Protein AF-W4QYR0-F1 (afdb_monomer_lite)

Structure (mmCIF, N/CA/C/O backbone):
data_AF-W4QYR0-F1
#
_entry.id   AF-W4QYR0-F1
#
loop_
_atom_site.group_PDB
_atom_site.id
_atom_site.type_symbol
_atom_site.label_atom_id
_atom_site.label_alt_id
_atom_site.label_comp_id
_atom_site.label_asym_id
_atom_site.label_entity_id
_atom_site.label_seq_id
_atom_site.pdbx_PDB_ins_code
_atom_site.Cartn_x
_atom_site.Cartn_y
_atom_site.Cartn_z
_atom_site.occupancy
_atom_site.B_iso_or_equiv
_atom_site.auth_seq_id
_atom_site.auth_comp_id
_atom_site.auth_asym_id
_atom_site.auth_atom_id
_atom_site.pdbx_PDB_model_num
ATOM 1 N N . MET A 1 1 ? 7.074 9.773 3.020 1.00 86.50 1 MET A N 1
ATOM 2 C CA . MET A 1 1 ? 6.452 8.465 2.687 1.00 86.50 1 MET A CA 1
ATOM 3 C C . MET A 1 1 ? 5.400 8.705 1.608 1.00 86.50 1 MET A C 1
ATOM 5 O O . MET A 1 1 ? 5.161 9.867 1.296 1.00 86.50 1 MET A O 1
ATOM 9 N N . VAL A 1 2 ? 4.808 7.668 1.012 1.00 92.38 2 VAL A N 1
ATOM 10 C CA . VAL A 1 2 ? 3.699 7.822 0.051 1.00 92.38 2 VAL A CA 1
ATOM 11 C C . VAL A 1 2 ? 2.444 7.133 0.570 1.00 92.38 2 VAL A C 1
ATOM 13 O O . VAL A 1 2 ? 2.544 6.115 1.251 1.00 92.38 2 VAL A O 1
ATOM 16 N N . MET A 1 3 ? 1.277 7.700 0.274 1.00 94.50 3 MET A N 1
ATOM 17 C CA . MET A 1 3 ? -0.020 7.182 0.710 1.00 94.50 3 MET A CA 1
ATOM 18 C C . MET A 1 3 ? -1.070 7.387 -0.381 1.00 94.50 3 MET A C 1
ATOM 20 O O . MET A 1 3 ? -1.016 8.368 -1.125 1.00 94.50 3 MET A O 1
ATOM 24 N N . LYS A 1 4 ? -2.042 6.481 -0.446 1.00 95.12 4 LYS A N 1
ATOM 25 C CA . LYS A 1 4 ? -3.260 6.612 -1.241 1.00 95.12 4 LYS A CA 1
ATOM 26 C C . LYS A 1 4 ? -4.440 6.108 -0.418 1.00 95.12 4 LYS A C 1
ATOM 28 O O . LYS A 1 4 ? -4.321 5.087 0.251 1.00 95.12 4 LYS A O 1
ATOM 33 N N . THR A 1 5 ? -5.559 6.816 -0.506 1.00 94.69 5 THR A N 1
ATOM 34 C CA . THR A 1 5 ? -6.822 6.441 0.138 1.00 94.69 5 THR A CA 1
ATOM 35 C C . THR A 1 5 ? -7.842 6.128 -0.943 1.00 94.69 5 THR A C 1
ATOM 37 O O . THR A 1 5 ? -7.934 6.851 -1.940 1.00 94.69 5 THR A O 1
ATOM 40 N N . PHE A 1 6 ? -8.587 5.042 -0.768 1.00 93.56 6 PHE A N 1
ATOM 41 C CA . PHE A 1 6 ? -9.694 4.671 -1.637 1.00 93.56 6 PHE A CA 1
ATOM 42 C C . PHE A 1 6 ? -10.731 3.865 -0.851 1.00 93.56 6 PHE A C 1
ATOM 44 O O . PHE A 1 6 ? -10.386 3.175 0.105 1.00 93.56 6 PHE A O 1
ATOM 51 N N . GLU A 1 7 ? -11.987 3.942 -1.284 1.00 94.88 7 GLU A N 1
ATOM 52 C CA . GLU A 1 7 ? -13.081 3.154 -0.718 1.00 94.88 7 GLU A CA 1
ATOM 53 C C . GLU A 1 7 ? -13.028 1.713 -1.225 1.00 94.88 7 GLU A C 1
ATOM 55 O O . GLU A 1 7 ? -12.899 1.469 -2.429 1.00 94.88 7 GLU A O 1
ATOM 60 N N . SER A 1 8 ? -13.165 0.753 -0.313 1.00 92.50 8 SER A N 1
ATOM 61 C CA . SER A 1 8 ? -13.112 -0.671 -0.626 1.00 92.50 8 SER A CA 1
ATOM 62 C C . SER A 1 8 ? -14.179 -1.436 0.142 1.00 92.50 8 SER A C 1
ATOM 64 O O . SER A 1 8 ? -14.356 -1.248 1.339 1.00 92.50 8 SER A O 1
ATOM 66 N N . ILE A 1 9 ? -14.839 -2.370 -0.542 1.00 95.12 9 ILE A N 1
ATOM 67 C CA . ILE A 1 9 ? -15.749 -3.342 0.084 1.00 95.12 9 ILE A CA 1
ATOM 68 C C . ILE A 1 9 ? -15.030 -4.631 0.509 1.00 95.12 9 ILE A C 1
ATOM 70 O O . ILE A 1 9 ? -15.651 -5.544 1.050 1.00 95.12 9 ILE A O 1
ATOM 74 N N . ILE A 1 10 ? -13.726 -4.724 0.234 1.00 93.94 10 ILE A N 1
ATOM 75 C CA . ILE A 1 10 ? -12.868 -5.841 0.629 1.00 93.94 10 ILE A CA 1
ATOM 76 C C . ILE A 1 10 ? -11.762 -5.343 1.554 1.00 93.94 10 ILE A C 1
ATOM 78 O O . ILE A 1 10 ? -11.163 -4.291 1.325 1.00 93.94 10 ILE A O 1
ATOM 82 N N . ARG A 1 11 ? -11.466 -6.124 2.594 1.00 94.00 11 ARG A N 1
ATOM 83 C CA . ARG A 1 11 ? -10.340 -5.864 3.488 1.00 94.00 11 ARG A CA 1
ATOM 84 C C . ARG A 1 11 ? -9.155 -6.746 3.081 1.00 94.00 11 ARG A C 1
ATOM 86 O O . ARG A 1 11 ? -9.289 -7.964 3.214 1.00 94.00 11 ARG A O 1
ATOM 93 N N . PRO A 1 12 ? -8.011 -6.169 2.670 1.00 95.56 12 PRO A N 1
ATOM 94 C CA . PRO A 1 12 ? -6.796 -6.942 2.434 1.00 95.56 12 PRO A CA 1
ATOM 95 C C . PRO A 1 12 ? -6.330 -7.673 3.696 1.00 95.56 12 PRO A C 1
ATOM 97 O O . PRO A 1 12 ? -6.629 -7.261 4.823 1.00 95.56 12 PRO A O 1
ATOM 100 N N . VAL A 1 13 ? -5.564 -8.740 3.520 1.00 97.00 13 VAL A N 1
ATOM 101 C CA . VAL A 1 13 ? -4.897 -9.473 4.598 1.00 97.00 13 VAL A CA 1
ATOM 102 C C . VAL A 1 13 ? -3.394 -9.532 4.360 1.00 97.00 13 VAL A C 1
ATOM 104 O O . VAL A 1 13 ? -2.899 -9.271 3.268 1.00 97.00 13 VAL A O 1
ATOM 107 N N . LYS A 1 14 ? -2.639 -9.850 5.415 1.00 97.19 14 LYS A N 1
ATOM 108 C CA . LYS A 1 14 ? -1.191 -10.030 5.304 1.00 97.19 14 LYS A CA 1
ATOM 109 C C . LYS A 1 14 ? -0.874 -11.117 4.268 1.00 97.19 14 LYS A C 1
ATOM 111 O O . LYS A 1 14 ? -1.431 -12.208 4.369 1.00 97.19 14 LYS A O 1
ATOM 116 N N . GLY A 1 15 ? 0.039 -10.828 3.345 1.00 96.19 15 GLY A N 1
ATOM 117 C CA . GLY A 1 15 ? 0.398 -11.712 2.234 1.00 96.19 15 GLY A CA 1
ATOM 118 C C . GLY A 1 15 ? -0.303 -11.395 0.915 1.00 96.19 15 GLY A C 1
ATOM 119 O O . GLY A 1 15 ? 0.147 -11.866 -0.127 1.00 96.19 15 GLY A O 1
ATOM 120 N N . ASP A 1 16 ? -1.370 -10.589 0.931 1.00 96.56 16 ASP A N 1
ATOM 121 C CA . ASP A 1 16 ? -2.013 -10.155 -0.309 1.00 96.56 16 ASP A CA 1
ATOM 122 C C . ASP A 1 16 ? -1.067 -9.268 -1.124 1.00 96.56 16 ASP A C 1
ATOM 124 O O . ASP A 1 16 ? -0.323 -8.451 -0.574 1.00 96.56 16 ASP A O 1
ATOM 128 N N . ILE A 1 17 ? -1.140 -9.392 -2.448 1.00 94.38 17 ILE A N 1
ATOM 129 C CA . ILE A 1 17 ? -0.433 -8.514 -3.380 1.00 94.38 17 ILE A CA 1
ATOM 130 C C . ILE A 1 17 ? -1.374 -7.392 -3.804 1.00 94.38 17 ILE A C 1
ATOM 132 O O . ILE A 1 17 ? -2.495 -7.651 -4.244 1.00 94.38 17 ILE A O 1
ATOM 136 N N . ILE A 1 18 ? -0.911 -6.149 -3.688 1.00 92.75 18 ILE A N 1
ATOM 137 C CA . ILE A 1 18 ? -1.649 -4.986 -4.182 1.00 92.75 18 ILE A CA 1
ATOM 138 C C . ILE A 1 18 ? -1.150 -4.645 -5.580 1.00 92.75 18 ILE A C 1
ATOM 140 O O . ILE A 1 18 ? 0.034 -4.366 -5.775 1.00 92.75 18 ILE A O 1
ATOM 144 N N . ASP A 1 19 ? -2.077 -4.633 -6.531 1.00 91.25 19 ASP A N 1
ATOM 145 C CA . ASP A 1 19 ? -1.851 -4.130 -7.880 1.00 91.25 19 ASP A CA 1
ATOM 146 C C . ASP A 1 19 ? -2.422 -2.711 -7.994 1.00 91.25 19 ASP A C 1
ATOM 148 O O . ASP A 1 19 ? -3.607 -2.477 -7.745 1.00 91.25 19 ASP A O 1
ATOM 152 N N . ASP A 1 20 ? -1.565 -1.751 -8.330 1.00 93.88 20 ASP A N 1
ATOM 153 C CA . ASP A 1 20 ? -1.939 -0.356 -8.547 1.00 93.88 20 ASP A CA 1
ATOM 154 C C . ASP A 1 20 ? -1.202 0.168 -9.787 1.00 93.88 20 ASP A C 1
ATOM 156 O O . ASP A 1 20 ? 0.013 -0.011 -9.887 1.00 93.88 20 ASP A O 1
ATOM 160 N N . PRO A 1 21 ? -1.876 0.880 -10.710 1.00 94.06 21 PRO A N 1
ATOM 161 C CA . PRO A 1 21 ? -1.232 1.423 -11.909 1.00 94.06 21 PRO A CA 1
ATOM 162 C C . PRO A 1 21 ? -0.078 2.403 -11.632 1.00 94.06 21 PRO A C 1
ATOM 164 O O . PRO A 1 21 ? 0.728 2.681 -12.525 1.00 94.06 21 PRO A O 1
ATOM 167 N N . GLY A 1 22 ? 0.005 2.949 -10.414 1.00 93.44 22 GLY A N 1
ATOM 168 C CA . GLY A 1 22 ? 1.131 3.754 -9.949 1.00 93.44 22 GLY A CA 1
ATOM 169 C C . GLY A 1 22 ? 2.415 2.957 -9.746 1.00 93.44 22 GLY A C 1
ATOM 170 O O . GLY A 1 22 ? 3.496 3.534 -9.858 1.00 93.44 22 GLY A O 1
ATOM 171 N N . PHE A 1 23 ? 2.323 1.651 -9.502 1.00 92.88 23 PHE A N 1
ATOM 172 C CA . PHE A 1 23 ? 3.483 0.780 -9.365 1.00 92.88 23 PHE A CA 1
ATOM 173 C C . PHE A 1 23 ? 4.129 0.533 -10.737 1.00 92.88 23 PHE A C 1
ATOM 175 O O . PHE A 1 23 ? 3.476 0.509 -11.784 1.00 92.88 23 PHE A O 1
ATOM 182 N N . ASP A 1 24 ? 5.455 0.430 -10.769 1.00 90.56 24 ASP A N 1
ATOM 183 C CA . ASP A 1 24 ? 6.215 0.189 -11.995 1.00 90.56 24 ASP A CA 1
ATOM 184 C C . ASP A 1 24 ? 7.217 -0.926 -11.747 1.00 90.56 24 ASP A C 1
ATOM 186 O O . ASP A 1 24 ? 8.067 -0.813 -10.865 1.00 90.56 24 ASP A O 1
ATOM 190 N N . SER A 1 25 ? 7.131 -1.979 -12.557 1.00 88.25 25 SER A N 1
ATOM 191 C CA . SER A 1 25 ? 8.020 -3.135 -12.468 1.00 88.25 25 SER A CA 1
ATOM 192 C C . SER A 1 25 ? 9.484 -2.795 -12.751 1.00 88.25 25 SER A C 1
ATOM 194 O O . SER A 1 25 ? 10.351 -3.579 -12.386 1.00 88.25 25 SER A O 1
ATOM 196 N N . ARG A 1 26 ? 9.763 -1.636 -13.369 1.00 87.81 26 ARG A N 1
ATOM 197 C CA . ARG A 1 26 ? 11.115 -1.075 -13.556 1.00 87.81 26 ARG A CA 1
ATOM 198 C C . ARG A 1 26 ? 11.647 -0.337 -12.321 1.00 87.81 26 ARG A C 1
ATOM 200 O O . ARG A 1 26 ? 12.663 0.341 -12.429 1.00 87.81 26 ARG A O 1
ATOM 207 N N . PHE A 1 27 ? 10.917 -0.373 -11.205 1.00 86.56 27 PHE A N 1
ATOM 208 C CA . PHE A 1 27 ? 11.359 0.131 -9.904 1.00 86.56 27 PHE A CA 1
ATOM 209 C C . PHE A 1 27 ? 11.187 -0.958 -8.830 1.00 86.56 27 PHE A C 1
ATOM 211 O O . PHE A 1 27 ? 12.159 -1.402 -8.225 1.00 86.56 27 PHE A O 1
ATOM 218 N N . HIS A 1 28 ? 9.965 -1.479 -8.666 1.00 85.00 28 HIS A N 1
ATOM 219 C CA . HIS A 1 28 ? 9.670 -2.656 -7.842 1.00 85.00 28 HIS A CA 1
ATOM 220 C C . HIS A 1 28 ? 8.698 -3.578 -8.573 1.00 85.00 28 HIS A C 1
ATOM 222 O O . HIS A 1 28 ? 7.697 -3.131 -9.127 1.00 85.00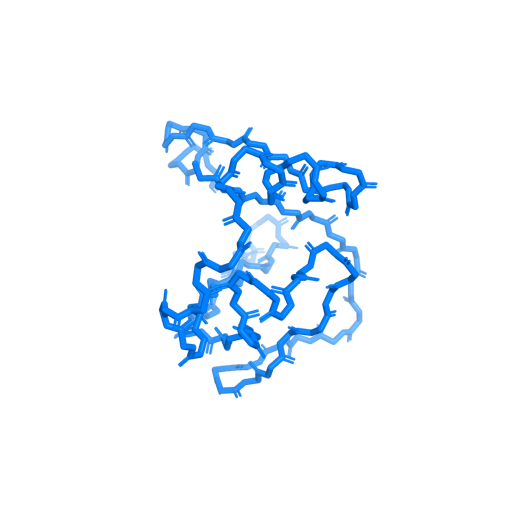 28 HIS A O 1
ATOM 228 N N . ASN A 1 29 ? 8.930 -4.888 -8.522 1.00 82.25 29 ASN A N 1
ATOM 229 C CA . ASN A 1 29 ? 8.088 -5.881 -9.199 1.00 82.25 29 ASN A CA 1
ATOM 230 C C . ASN A 1 29 ? 6.721 -6.140 -8.528 1.00 82.25 29 ASN A C 1
ATOM 232 O O . ASN A 1 29 ? 6.001 -7.042 -8.950 1.00 82.25 29 ASN A O 1
ATOM 236 N N . GLY A 1 30 ? 6.369 -5.384 -7.489 1.00 86.31 30 GLY A N 1
ATOM 237 C CA . GLY A 1 30 ? 5.091 -5.474 -6.794 1.00 86.31 30 GLY A CA 1
ATOM 238 C C . GLY A 1 30 ? 5.212 -5.137 -5.314 1.00 86.31 30 GLY A C 1
ATOM 239 O O . GLY A 1 30 ? 6.311 -4.925 -4.794 1.00 86.31 30 GLY A O 1
ATOM 240 N N . TYR A 1 31 ? 4.065 -5.102 -4.640 1.00 92.88 31 TYR A N 1
ATOM 241 C CA . TYR A 1 31 ? 3.960 -4.793 -3.220 1.00 92.88 31 TYR A CA 1
ATOM 242 C C . TYR A 1 31 ? 3.080 -5.809 -2.500 1.00 92.88 31 TYR A C 1
ATOM 244 O O . TYR A 1 31 ? 1.968 -6.102 -2.938 1.00 92.88 31 TYR A O 1
ATOM 252 N N . GLU A 1 32 ? 3.567 -6.293 -1.364 1.00 95.50 32 GLU A N 1
ATOM 253 C CA . GLU A 1 32 ? 2.855 -7.203 -0.472 1.00 95.50 32 GLU A CA 1
ATOM 254 C C . GLU A 1 32 ? 2.338 -6.456 0.759 1.00 95.50 32 GLU A C 1
ATOM 256 O O . GLU A 1 32 ? 3.021 -5.599 1.331 1.00 95.50 32 GLU A O 1
ATOM 261 N N . VAL A 1 33 ? 1.140 -6.817 1.213 1.00 97.25 33 VAL A N 1
ATOM 262 C CA . VAL A 1 33 ? 0.593 -6.378 2.495 1.00 97.25 33 VAL A CA 1
ATOM 263 C C . VAL A 1 33 ? 1.345 -7.045 3.644 1.00 97.25 33 VAL A C 1
ATOM 265 O O . VAL A 1 33 ? 1.238 -8.250 3.867 1.00 97.25 33 VAL A O 1
ATOM 268 N N . VAL A 1 34 ? 2.036 -6.247 4.459 1.00 97.19 34 VAL A N 1
ATOM 269 C CA . VAL A 1 34 ? 2.792 -6.746 5.624 1.00 97.19 34 VAL A CA 1
ATOM 270 C C . VAL A 1 34 ? 2.083 -6.526 6.958 1.00 97.19 34 VAL A C 1
ATOM 272 O O . VAL A 1 34 ? 2.332 -7.261 7.919 1.00 97.19 34 VAL A O 1
ATOM 275 N N . LYS A 1 35 ? 1.185 -5.536 7.032 1.00 96.62 35 LYS A N 1
ATOM 276 C CA . LYS A 1 35 ? 0.397 -5.216 8.229 1.00 96.62 35 LYS A CA 1
ATOM 277 C C . LYS A 1 35 ? -0.925 -4.567 7.836 1.00 96.62 35 LYS A C 1
ATOM 279 O O . LYS A 1 35 ? -0.945 -3.664 7.005 1.00 96.62 35 LYS A O 1
ATOM 284 N N . VAL A 1 36 ? -1.997 -4.978 8.506 1.00 97.00 36 VAL A N 1
ATOM 285 C CA . VAL A 1 36 ? -3.304 -4.317 8.451 1.00 97.00 36 VAL A CA 1
ATOM 286 C C . VAL A 1 36 ? -3.658 -3.844 9.856 1.00 97.00 36 VAL A C 1
ATOM 288 O O . VAL A 1 36 ? -3.551 -4.616 10.809 1.00 97.00 36 VAL A O 1
ATOM 291 N N . THR A 1 37 ? -4.031 -2.575 9.989 1.00 96.00 37 THR A N 1
ATOM 292 C CA . THR A 1 37 ? -4.491 -1.967 11.247 1.00 96.00 37 THR A CA 1
ATOM 293 C C . THR A 1 37 ? -5.871 -1.381 11.003 1.00 96.00 37 THR A C 1
ATOM 295 O O . THR A 1 37 ? -6.032 -0.606 10.070 1.00 96.00 37 THR A O 1
ATOM 298 N N . ILE A 1 38 ? -6.858 -1.750 11.815 1.00 95.31 38 ILE A N 1
ATOM 299 C CA . ILE A 1 38 ? -8.217 -1.210 11.709 1.00 95.31 38 ILE A CA 1
ATOM 300 C C . ILE A 1 38 ? -8.446 -0.300 12.904 1.00 95.31 38 ILE A C 1
ATOM 302 O O . ILE A 1 38 ? -8.232 -0.727 14.042 1.00 95.31 38 ILE A O 1
ATOM 306 N N . ASN A 1 39 ? -8.886 0.923 12.640 1.00 94.19 39 ASN A N 1
ATOM 307 C CA . ASN A 1 39 ? -9.379 1.830 13.655 1.00 94.19 39 ASN A CA 1
ATOM 308 C C . ASN A 1 39 ? -10.913 1.832 13.609 1.00 94.19 39 ASN A C 1
ATOM 310 O O . ASN A 1 39 ? -11.513 2.377 12.691 1.00 94.19 39 ASN A O 1
ATOM 314 N N . TYR A 1 40 ? -11.549 1.203 14.598 1.00 93.50 40 TYR A N 1
ATOM 315 C CA . TYR A 1 40 ? -13.013 1.144 14.688 1.00 93.50 40 TYR A CA 1
ATOM 316 C C . TYR A 1 40 ? -13.649 2.447 15.186 1.00 93.50 40 TYR A C 1
ATOM 318 O O . TYR A 1 40 ? -14.858 2.607 15.062 1.00 93.50 40 TYR A O 1
ATOM 326 N N . GLU A 1 41 ? -12.869 3.356 15.774 1.00 95.69 41 GLU A N 1
ATOM 327 C CA . GLU A 1 41 ? -13.367 4.666 16.200 1.00 95.69 41 GLU A CA 1
ATOM 328 C C . GLU A 1 41 ? -13.557 5.598 14.999 1.00 95.69 41 GLU A C 1
ATOM 330 O O . GLU A 1 41 ? -14.543 6.329 14.942 1.00 95.69 41 GLU A O 1
ATOM 335 N N . THR A 1 42 ? -12.644 5.533 14.026 1.00 93.00 42 THR A N 1
ATOM 336 C CA . THR A 1 42 ? -12.666 6.367 12.812 1.00 93.00 42 THR A CA 1
ATOM 337 C C . THR A 1 42 ? -13.192 5.644 11.570 1.00 93.00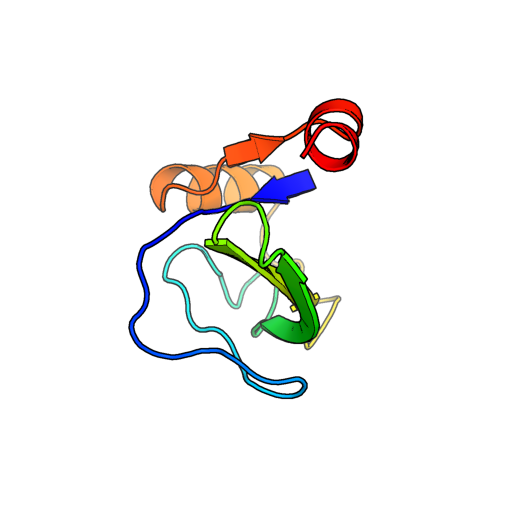 42 THR A C 1
ATOM 339 O O . THR A 1 42 ? -13.353 6.280 10.535 1.00 93.00 42 THR A O 1
ATOM 342 N N . ASP A 1 43 ? -13.497 4.347 11.678 1.00 93.12 43 ASP A N 1
ATOM 343 C CA . ASP A 1 43 ? -13.899 3.464 10.569 1.00 93.12 43 ASP A CA 1
ATOM 344 C C . ASP A 1 43 ? -12.849 3.373 9.443 1.00 93.12 43 ASP A C 1
ATOM 346 O O . ASP A 1 43 ? -13.156 3.345 8.253 1.00 93.12 43 ASP A O 1
ATOM 350 N N . GLU A 1 44 ? -11.569 3.325 9.820 1.00 93.31 44 GLU A N 1
ATOM 351 C CA . GLU A 1 44 ? -10.447 3.334 8.876 1.00 93.31 44 GLU A CA 1
ATOM 352 C C . GLU A 1 44 ? -9.683 2.005 8.855 1.00 93.31 44 GLU A C 1
ATOM 354 O O . GLU A 1 44 ? -9.441 1.364 9.883 1.00 93.31 44 GLU A O 1
ATOM 359 N N . CYS A 1 45 ? -9.231 1.607 7.663 1.00 95.31 45 CYS A N 1
ATOM 360 C CA . CYS A 1 45 ? -8.384 0.437 7.449 1.00 95.31 45 CYS A CA 1
ATOM 361 C C . CYS A 1 45 ? -7.035 0.854 6.852 1.00 95.31 45 CYS A C 1
ATOM 363 O O . CYS A 1 45 ? -6.929 1.209 5.679 1.00 95.31 45 CYS A O 1
ATOM 365 N N . TYR A 1 46 ? -5.982 0.763 7.658 1.00 94.81 46 TYR A N 1
ATOM 366 C CA . TYR A 1 46 ? -4.616 1.078 7.267 1.00 94.81 46 TYR A CA 1
ATOM 367 C C . TYR A 1 46 ? -3.883 -0.167 6.793 1.00 94.81 46 TYR A C 1
ATOM 369 O O . TYR A 1 46 ? -3.722 -1.138 7.538 1.00 94.81 46 TYR A O 1
ATOM 377 N N . VAL A 1 47 ? -3.360 -0.103 5.572 1.00 96.25 47 VAL A N 1
ATOM 378 C CA . VAL A 1 47 ? -2.617 -1.191 4.935 1.00 96.25 47 VAL A CA 1
ATOM 379 C C . VAL A 1 47 ? -1.172 -0.747 4.728 1.00 96.25 47 VAL A C 1
ATOM 381 O O . VAL A 1 47 ? -0.896 0.218 4.021 1.00 96.25 47 VAL A O 1
ATOM 384 N N . SER A 1 48 ? -0.235 -1.439 5.373 1.00 95.38 48 SER A N 1
ATOM 385 C CA . SER A 1 48 ? 1.201 -1.224 5.180 1.00 95.38 48 SER A CA 1
ATOM 386 C C . SER A 1 48 ? 1.734 -2.186 4.129 1.00 95.38 48 SER A C 1
ATOM 388 O O . SER A 1 48 ? 1.490 -3.392 4.217 1.00 95.38 48 SER A O 1
ATOM 390 N N . LEU A 1 49 ? 2.495 -1.648 3.179 1.00 94.50 49 LEU A N 1
ATOM 391 C CA . LEU A 1 49 ? 3.040 -2.386 2.045 1.00 94.50 49 LEU A CA 1
ATOM 392 C C . LEU A 1 49 ? 4.561 -2.511 2.132 1.00 94.50 49 LEU A C 1
ATOM 394 O O . LEU A 1 49 ? 5.236 -1.603 2.624 1.00 94.50 49 LEU A O 1
ATOM 398 N 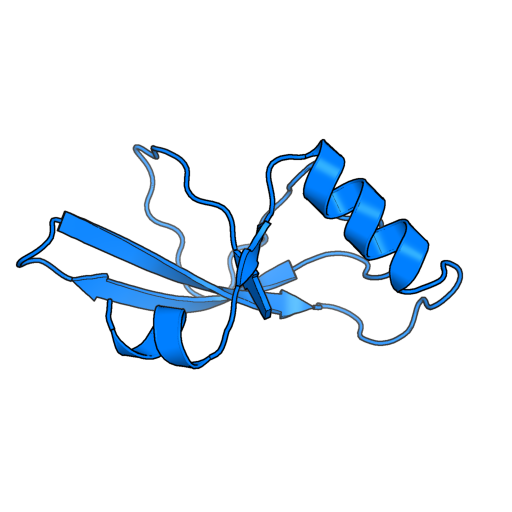N . HIS A 1 50 ? 5.094 -3.611 1.611 1.00 92.44 50 HIS A N 1
ATOM 399 C CA . HIS A 1 50 ? 6.525 -3.818 1.405 1.00 92.44 50 HIS A CA 1
ATOM 400 C C . HIS A 1 50 ? 6.792 -4.226 -0.051 1.00 92.44 50 HIS A C 1
ATOM 402 O O . HIS A 1 50 ? 6.031 -5.039 -0.579 1.00 92.44 50 HIS A O 1
ATOM 408 N N . PRO A 1 51 ? 7.824 -3.678 -0.720 1.00 90.38 51 PRO A N 1
ATOM 409 C CA . PRO A 1 51 ? 8.208 -4.138 -2.051 1.00 90.38 51 PRO A CA 1
ATOM 410 C C . PRO A 1 51 ? 8.600 -5.620 -2.043 1.00 90.38 51 PRO A C 1
ATOM 412 O O . PRO A 1 51 ? 9.306 -6.060 -1.140 1.00 90.38 51 PRO A O 1
ATOM 415 N N . LEU A 1 52 ? 8.189 -6.381 -3.059 1.00 86.44 52 LEU A N 1
ATOM 416 C CA . LEU A 1 52 ? 8.562 -7.797 -3.194 1.00 86.44 52 LEU A CA 1
ATOM 417 C C . LEU A 1 52 ? 10.046 -7.983 -3.553 1.00 86.44 52 LEU A C 1
ATOM 419 O O . LEU A 1 52 ? 10.696 -8.905 -3.066 1.00 86.44 52 LEU A O 1
ATOM 423 N N . VAL A 1 53 ? 10.591 -7.103 -4.397 1.00 80.06 53 VAL A N 1
ATOM 424 C CA . VAL A 1 53 ? 12.017 -7.039 -4.743 1.00 80.06 53 VAL A CA 1
ATOM 425 C C . VAL A 1 53 ? 12.474 -5.595 -4.618 1.00 80.06 53 VAL A C 1
ATOM 427 O O . VAL A 1 53 ? 11.889 -4.691 -5.216 1.00 80.06 53 VAL A O 1
ATOM 430 N N . LEU A 1 54 ? 13.524 -5.383 -3.826 1.00 66.75 54 LEU A N 1
ATOM 431 C CA . LEU A 1 54 ? 14.050 -4.050 -3.541 1.00 66.75 54 LEU A CA 1
ATOM 432 C C . LEU A 1 54 ? 14.880 -3.467 -4.696 1.00 66.75 54 LEU A C 1
ATOM 434 O O . LEU A 1 54 ? 14.985 -2.253 -4.770 1.00 66.75 54 LEU A O 1
ATOM 438 N N . GLU A 1 55 ? 15.406 -4.289 -5.612 1.00 59.19 55 GLU A N 1
ATOM 439 C CA . GLU A 1 55 ? 16.360 -3.845 -6.640 1.00 59.19 55 GLU A CA 1
ATOM 440 C C . GLU A 1 55 ? 15.970 -4.312 -8.054 1.00 59.19 55 GLU A C 1
ATOM 442 O O . GLU A 1 55 ? 16.444 -5.327 -8.563 1.00 59.19 55 GLU A O 1
ATOM 447 N N . LEU A 1 56 ? 15.110 -3.528 -8.701 1.00 64.62 56 LEU A N 1
ATOM 448 C CA . LEU A 1 56 ? 15.083 -3.348 -10.154 1.00 64.62 56 LEU A CA 1
ATOM 449 C C . LEU A 1 56 ? 15.108 -1.833 -10.383 1.00 64.62 56 LEU A C 1
ATOM 451 O O . LEU A 1 56 ? 14.128 -1.262 -10.829 1.00 64.62 56 LEU A O 1
ATOM 455 N N . GLU A 1 57 ? 16.181 -1.145 -9.982 1.00 68.50 57 GLU A N 1
ATOM 456 C CA . GLU A 1 57 ? 16.299 0.322 -10.097 1.00 68.50 57 GLU A CA 1
ATOM 457 C C . GLU A 1 57 ? 16.674 0.754 -11.530 1.00 68.50 57 GLU A C 1
ATOM 459 O O . GLU A 1 57 ? 17.654 1.458 -11.768 1.00 68.50 57 GLU A O 1
ATOM 464 N N . GLU A 1 58 ? 15.895 0.318 -12.522 1.00 83.81 58 GLU A N 1
ATOM 465 C CA . GLU A 1 58 ? 16.045 0.747 -13.924 1.00 83.81 58 GLU A CA 1
ATOM 466 C C . GLU A 1 58 ? 15.410 2.129 -14.179 1.00 83.81 58 GLU A C 1
ATOM 468 O O . GLU A 1 58 ? 15.558 2.714 -15.255 1.00 83.81 58 GLU A O 1
ATOM 473 N N . MET A 1 59 ? 14.691 2.652 -13.183 1.00 87.00 59 MET A N 1
ATOM 474 C CA . MET A 1 59 ? 14.014 3.943 -13.170 1.00 87.00 59 MET A CA 1
ATOM 475 C C . MET A 1 59 ? 14.519 4.800 -12.005 1.00 87.00 59 MET A C 1
ATOM 477 O O . MET A 1 59 ? 14.775 4.297 -10.912 1.00 87.00 59 MET A O 1
ATOM 481 N N . SER A 1 60 ? 14.609 6.119 -12.208 1.00 90.38 60 SER A N 1
ATOM 482 C CA . SER A 1 60 ? 14.954 7.028 -11.116 1.00 90.38 60 SER A CA 1
ATOM 483 C C . SER A 1 60 ? 13.818 7.131 -10.091 1.00 90.38 60 SER A C 1
ATOM 485 O O . SER A 1 60 ? 12.634 7.099 -10.430 1.00 90.38 60 SER A O 1
ATOM 487 N N . ILE A 1 61 ? 14.167 7.346 -8.822 1.00 89.50 61 ILE A N 1
ATOM 488 C CA . ILE A 1 61 ? 13.171 7.553 -7.761 1.00 89.50 61 ILE A CA 1
ATOM 489 C C . ILE A 1 61 ? 12.236 8.742 -8.046 1.00 89.50 61 ILE A C 1
ATOM 491 O O . ILE A 1 61 ? 11.070 8.710 -7.663 1.00 89.50 61 ILE A O 1
ATOM 495 N N . ASN A 1 62 ? 12.718 9.781 -8.737 1.00 93.06 62 ASN A N 1
ATOM 496 C CA . ASN A 1 62 ? 11.903 10.946 -9.081 1.00 93.06 62 ASN A CA 1
ATOM 497 C C . ASN A 1 62 ? 10.835 10.590 -10.118 1.00 93.06 62 ASN A C 1
ATOM 499 O O . ASN A 1 62 ? 9.668 10.920 -9.914 1.00 93.06 62 ASN A O 1
ATOM 503 N N . ASP A 1 63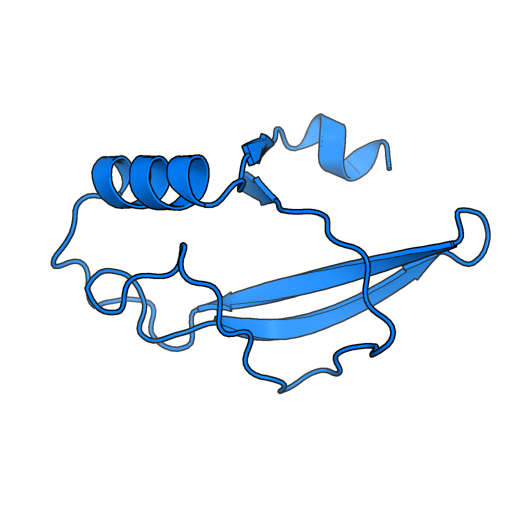 ? 11.210 9.851 -11.166 1.00 93.88 63 ASP A N 1
ATOM 504 C CA . ASP A 1 63 ? 10.259 9.384 -12.181 1.00 93.88 63 ASP A CA 1
ATOM 505 C C . ASP A 1 63 ? 9.207 8.461 -11.555 1.00 93.88 63 ASP A C 1
ATOM 507 O O . ASP A 1 63 ? 8.014 8.553 -11.862 1.00 93.88 63 ASP A O 1
ATOM 511 N N . TYR A 1 64 ? 9.634 7.610 -10.617 1.00 92.75 64 TYR A N 1
ATOM 512 C CA . TYR A 1 64 ? 8.729 6.735 -9.884 1.00 92.75 64 TYR A CA 1
ATOM 513 C C . TYR A 1 64 ? 7.742 7.528 -9.015 1.00 92.75 64 TYR A C 1
ATOM 515 O O . TYR A 1 64 ? 6.534 7.286 -9.056 1.00 92.75 64 TYR A O 1
ATOM 523 N N . LEU A 1 65 ? 8.225 8.531 -8.275 1.00 93.94 65 LEU A N 1
ATOM 524 C CA . LEU A 1 65 ? 7.373 9.421 -7.482 1.00 93.94 65 LEU A CA 1
ATOM 525 C C . LEU A 1 65 ? 6.377 10.192 -8.352 1.00 93.94 65 LEU A C 1
ATOM 527 O O . LEU A 1 65 ? 5.231 10.378 -7.940 1.00 93.94 65 LEU A O 1
ATOM 531 N N . ASP A 1 66 ? 6.777 10.633 -9.540 1.00 95.75 66 ASP A N 1
ATOM 532 C CA . ASP A 1 66 ? 5.882 11.340 -10.453 1.00 95.75 66 ASP A CA 1
ATOM 533 C C . ASP A 1 66 ? 4.822 10.406 -11.052 1.00 95.75 66 ASP A C 1
ATOM 535 O O . ASP A 1 66 ? 3.649 10.789 -11.131 1.00 95.75 66 ASP A O 1
ATOM 539 N N . LYS A 1 67 ? 5.170 9.147 -11.349 1.00 95.38 67 LYS A N 1
ATOM 540 C CA . LYS A 1 67 ? 4.191 8.116 -11.731 1.00 95.38 67 LYS A CA 1
ATOM 541 C C . LYS A 1 67 ? 3.190 7.831 -10.610 1.00 95.38 67 LYS A C 1
ATOM 543 O O . LYS A 1 67 ? 1.984 7.755 -10.866 1.00 95.38 67 LYS A O 1
ATOM 548 N N . LEU A 1 68 ? 3.658 7.708 -9.369 1.00 95.75 68 LEU A N 1
ATOM 549 C CA . LEU A 1 68 ? 2.798 7.537 -8.197 1.00 95.75 68 LEU A CA 1
ATOM 550 C C . LEU A 1 68 ? 1.825 8.721 -8.055 1.00 95.75 68 LEU A C 1
ATOM 552 O O . LEU A 1 68 ? 0.613 8.508 -7.944 1.00 95.75 68 LEU A O 1
ATOM 556 N N . LYS A 1 69 ? 2.320 9.964 -8.149 1.00 96.62 69 LYS A N 1
ATOM 557 C CA . LYS A 1 69 ? 1.483 11.181 -8.115 1.00 96.62 69 LYS A CA 1
ATOM 558 C C . LYS A 1 69 ? 0.430 11.198 -9.220 1.00 96.62 69 LYS A C 1
ATOM 560 O O . LYS A 1 69 ? -0.734 11.488 -8.943 1.00 96.62 69 LYS A O 1
ATOM 565 N N . ALA A 1 70 ? 0.802 10.831 -10.448 1.00 97.19 70 ALA A N 1
ATOM 566 C CA . ALA A 1 70 ? -0.136 10.719 -11.568 1.00 97.19 70 ALA A CA 1
ATOM 567 C C . ALA A 1 70 ? -1.263 9.700 -11.296 1.00 97.19 70 ALA A C 1
ATOM 569 O O . ALA A 1 70 ? -2.376 9.854 -11.797 1.00 97.19 70 ALA A O 1
ATOM 570 N N . ASN A 1 71 ? -1.005 8.707 -10.438 1.00 96.69 71 ASN A N 1
ATOM 571 C CA . ASN A 1 71 ? -1.953 7.676 -10.011 1.00 96.69 71 ASN A CA 1
ATOM 572 C C . ASN A 1 71 ? -2.581 7.940 -8.630 1.00 96.69 71 ASN A C 1
ATOM 574 O O . ASN A 1 71 ? -3.078 7.016 -7.975 1.00 96.69 71 ASN A O 1
ATOM 578 N N . LYS A 1 72 ? -2.631 9.218 -8.225 1.00 97.00 72 LYS A N 1
ATOM 579 C CA . LYS A 1 72 ? -3.305 9.725 -7.014 1.00 97.00 72 LYS A CA 1
ATOM 580 C C . LYS A 1 72 ? -2.664 9.290 -5.695 1.00 97.00 72 LYS A C 1
ATOM 582 O O . LYS A 1 72 ? -3.292 9.402 -4.643 1.00 97.00 72 LYS A O 1
ATOM 587 N N . TRP A 1 73 ? -1.421 8.824 -5.732 1.00 96.38 73 TRP A N 1
ATOM 588 C CA . TRP A 1 73 ? -0.614 8.729 -4.524 1.00 96.38 73 TRP A CA 1
ATOM 589 C C . TRP A 1 73 ? -0.091 10.112 -4.157 1.00 96.38 73 TRP A C 1
ATOM 591 O O . TRP A 1 73 ? 0.233 10.925 -5.020 1.00 96.38 73 TRP A O 1
ATOM 601 N N . ARG A 1 74 ? 0.028 10.387 -2.866 1.00 95.56 74 ARG A N 1
ATOM 602 C CA . ARG A 1 74 ? 0.564 11.654 -2.366 1.00 95.56 74 ARG A CA 1
ATOM 603 C C . ARG A 1 74 ? 1.754 11.410 -1.459 1.00 95.56 74 ARG A C 1
ATOM 605 O O . ARG A 1 74 ? 1.819 10.401 -0.758 1.00 95.56 74 ARG A O 1
ATOM 612 N N . VAL A 1 75 ? 2.687 12.354 -1.475 1.00 93.25 75 VAL A N 1
ATOM 613 C CA . VAL A 1 75 ? 3.800 12.379 -0.527 1.00 93.25 75 VAL A CA 1
ATOM 614 C C . VAL A 1 75 ? 3.271 12.910 0.802 1.00 93.25 75 VAL A C 1
ATOM 616 O O . VAL A 1 75 ? 2.636 13.960 0.831 1.00 93.25 75 VAL A O 1
ATOM 619 N N . VAL A 1 76 ? 3.533 12.175 1.879 1.00 92.44 76 VAL A N 1
ATOM 620 C CA . VAL A 1 76 ? 3.119 12.514 3.248 1.00 92.44 76 VAL A CA 1
ATOM 621 C C . VAL A 1 76 ? 4.327 12.615 4.165 1.00 92.44 76 VAL A C 1
ATOM 623 O O . VAL A 1 76 ? 5.330 11.898 3.980 1.00 92.44 76 VAL A O 1
ATOM 626 N N . SER A 1 77 ? 4.230 13.505 5.150 1.00 91.38 77 SER A N 1
ATOM 627 C CA . SER A 1 77 ? 5.238 13.646 6.198 1.00 91.38 77 SER A CA 1
ATOM 628 C C . SER A 1 77 ? 5.051 12.578 7.280 1.00 91.38 77 SER A C 1
ATOM 630 O O . SER A 1 77 ? 4.062 11.844 7.300 1.00 91.38 77 SER A O 1
ATOM 632 N N . LYS A 1 78 ? 6.037 12.445 8.169 1.00 85.81 78 LYS A N 1
ATOM 633 C CA . LYS A 1 78 ? 5.949 11.485 9.275 1.00 85.81 78 LYS A CA 1
ATOM 634 C C . LYS A 1 78 ? 4.948 11.951 10.333 1.00 85.81 78 LYS A C 1
ATOM 636 O O . LYS A 1 78 ? 4.281 11.128 10.942 1.00 85.81 78 LYS A O 1
ATOM 641 N N . GLU A 1 79 ? 4.854 13.258 10.536 1.00 87.50 79 GLU A N 1
ATOM 642 C CA . GLU A 1 79 ? 3.973 13.900 11.510 1.00 87.50 79 GLU A CA 1
ATOM 643 C C . GLU A 1 79 ? 2.508 13.630 11.167 1.00 87.50 79 GLU A C 1
ATOM 645 O O . GLU A 1 79 ? 1.743 13.253 12.047 1.00 87.50 79 GLU A O 1
ATOM 650 N N . GLU A 1 80 ? 2.155 13.717 9.881 1.00 84.00 80 GLU A N 1
ATOM 651 C CA . GLU A 1 80 ? 0.807 13.422 9.388 1.00 84.00 80 GLU A CA 1
ATOM 652 C C . GLU A 1 80 ? 0.374 11.974 9.680 1.00 84.00 80 GLU A C 1
ATOM 654 O O . GLU A 1 80 ? -0.760 11.717 10.070 1.00 84.00 80 GLU A O 1
ATOM 659 N N . LEU A 1 81 ? 1.302 11.021 9.552 1.00 76.12 81 LEU A N 1
ATOM 660 C CA . LEU A 1 81 ? 1.055 9.601 9.825 1.00 76.12 81 LEU A CA 1
ATOM 661 C C . LEU A 1 81 ? 0.894 9.268 11.313 1.00 76.12 81 LEU A C 1
ATOM 663 O O . LEU A 1 81 ? 0.400 8.195 11.633 1.00 76.12 81 LEU A O 1
ATOM 667 N N . ILE A 1 82 ? 1.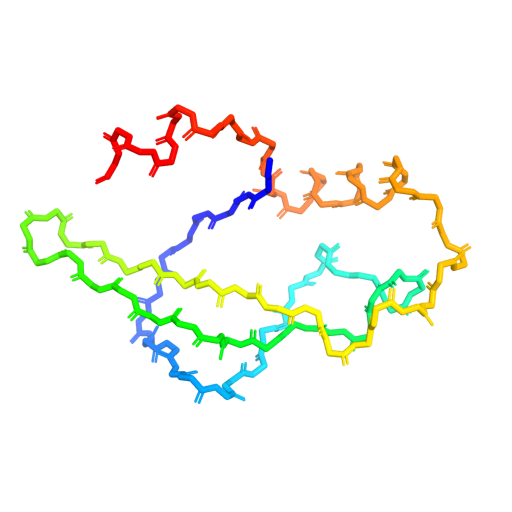380 10.129 12.211 1.00 71.06 82 ILE A N 1
ATOM 668 C CA . ILE A 1 82 ? 1.290 9.932 13.667 1.00 71.06 82 ILE A CA 1
ATOM 669 C C . ILE A 1 82 ? 0.034 10.613 14.227 1.00 71.06 82 ILE A C 1
ATOM 671 O O . ILE A 1 82 ? -0.452 10.228 15.286 1.00 71.06 82 ILE A O 1
ATOM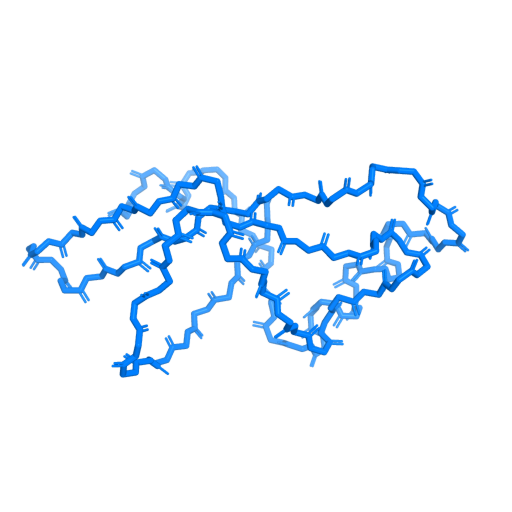 675 N N . SER A 1 83 ? -0.479 11.632 13.533 1.00 58.69 83 SER A N 1
ATOM 676 C CA . SER A 1 83 ? -1.678 12.379 13.922 1.00 58.69 83 SER A CA 1
ATOM 677 C C . SER A 1 83 ? -3.001 11.759 13.459 1.00 58.69 83 SER A C 1
ATOM 679 O O . SER A 1 83 ? -4.039 12.375 13.689 1.00 58.69 83 SER A O 1
ATOM 681 N N . THR A 1 84 ? -2.960 10.601 12.793 1.00 55.00 84 THR A N 1
ATOM 682 C CA . THR A 1 84 ? -4.139 9.837 12.347 1.00 55.00 84 THR A CA 1
ATOM 683 C C . THR A 1 84 ? -4.219 8.534 13.133 1.00 55.00 84 THR A C 1
ATOM 685 O O . THR A 1 84 ? -5.333 8.152 13.547 1.00 55.00 84 THR A O 1
#

Organism: Halalkalibacter akibai (strain ATCC 43226 / DSM 21942 / CIP 109018 / JCM 9157 / 1139) (NCBI:txid1236973)

Secondary structure (DSSP, 8-state):
-EE-----SS---TTPEEP-TT--TTT-S-EEEEEEEEETTTTEEEEEEEES-S----S-HHHHHHHHHHTT-EE--HHHHH--

pLDDT: mean 90.12, std 9.21, range [55.0, 97.25]

Sequence (84 aa):
MVMKTFESIIRPVKGDIIDDPGFDSRFHNGYEVVKVTINYETDECYVSLHPLVLELEEMSINDYLDKLKANKWRVVSKEELIST

Radius of gyration: 13.51 Å; chains: 1; bounding box: 32×26×30 Å

Foldseek 3Di:
DKDADDDDPDADDFQDWDDAQLDDVLQAVTKTFHDWDADPVVRDIDTDIDGPDRDSPNDDPVVSVVSCVVRRMDDDDPVVVVVD